Protein AF-A0A7V6CC14-F1 (afdb_monomer_lite)

Secondary structure (DSSP, 8-state):
-TTS-HHHHHHHHHHH-----GGGHHHHHHHHHHHHHTT----PPPP-S-HHHHHHHIIIIIHHHH----

pLDDT: mean 87.54, std 9.81, range [40.75, 95.56]

Structure (mmCIF, N/CA/C/O backbone):
data_AF-A0A7V6CC14-F1
#
_entry.id   AF-A0A7V6CC14-F1
#
loop_
_atom_site.group_PDB
_atom_site.id
_atom_site.type_symbol
_atom_site.label_atom_id
_atom_site.label_alt_id
_atom_site.label_comp_id
_atom_site.label_asym_id
_atom_site.label_entity_id
_atom_site.label_seq_id
_atom_site.pdbx_PDB_ins_code
_atom_site.Cartn_x
_atom_site.Cartn_y
_atom_site.Cartn_z
_atom_site.occupancy
_atom_site.B_iso_or_equiv
_atom_site.auth_seq_id
_atom_site.auth_comp_id
_atom_site.auth_asym_id
_atom_site.auth_atom_id
_atom_site.pdbx_PDB_model_num
ATOM 1 N N . MET A 1 1 ? 19.039 -2.553 -14.639 1.00 58.56 1 MET A N 1
ATOM 2 C CA . MET A 1 1 ? 19.476 -3.879 -14.151 1.00 58.56 1 MET A CA 1
ATOM 3 C C . MET A 1 1 ? 19.845 -4.715 -15.368 1.00 58.56 1 MET A C 1
ATOM 5 O O . MET A 1 1 ? 18.950 -5.148 -16.073 1.00 58.56 1 MET A O 1
ATOM 9 N N . ALA A 1 2 ? 21.131 -4.842 -15.707 1.00 76.31 2 ALA A N 1
ATOM 10 C CA . ALA A 1 2 ? 21.529 -5.578 -16.911 1.00 76.31 2 ALA A CA 1
ATOM 11 C C . ALA A 1 2 ? 21.403 -7.095 -16.679 1.00 76.31 2 ALA A C 1
ATOM 13 O O . ALA A 1 2 ? 21.888 -7.594 -15.667 1.00 76.31 2 ALA A O 1
ATOM 14 N N . GLY A 1 3 ? 20.760 -7.813 -17.606 1.00 89.38 3 GLY A N 1
ATOM 15 C CA . GLY A 1 3 ? 20.686 -9.282 -17.605 1.00 89.38 3 GLY A CA 1
ATOM 16 C C . GLY A 1 3 ? 19.388 -9.906 -17.078 1.00 89.38 3 GLY A C 1
ATOM 17 O O . GLY A 1 3 ? 19.241 -11.121 -17.169 1.00 89.38 3 GLY A O 1
ATOM 18 N N . VAL A 1 4 ? 18.432 -9.116 -16.579 1.00 92.88 4 VAL A N 1
ATOM 19 C CA . VAL A 1 4 ? 17.089 -9.611 -16.223 1.00 92.88 4 VAL A CA 1
ATOM 20 C C . VAL A 1 4 ? 16.116 -9.245 -17.347 1.00 92.88 4 VAL A C 1
ATOM 22 O O . VAL A 1 4 ? 16.059 -8.071 -17.700 1.00 92.88 4 VAL A O 1
ATOM 25 N N . PRO A 1 5 ? 15.364 -10.202 -17.924 1.00 95.56 5 PRO A N 1
ATOM 26 C CA . PRO A 1 5 ? 14.348 -9.889 -18.927 1.00 95.56 5 PRO A CA 1
ATOM 27 C C . PRO A 1 5 ? 13.244 -8.995 -18.357 1.00 95.56 5 PRO A C 1
ATOM 29 O O . PRO A 1 5 ? 12.750 -9.276 -17.264 1.00 95.56 5 PRO A O 1
ATOM 32 N N . ASP A 1 6 ? 12.793 -8.009 -19.132 1.00 94.69 6 ASP A N 1
ATOM 33 C CA . ASP A 1 6 ? 11.775 -7.032 -18.709 1.00 94.69 6 ASP A CA 1
ATOM 34 C C . ASP A 1 6 ? 10.518 -7.705 -18.154 1.00 94.69 6 ASP A C 1
ATOM 36 O O . ASP A 1 6 ? 10.110 -7.405 -17.041 1.00 94.69 6 ASP A O 1
ATOM 40 N N . ARG A 1 7 ? 10.027 -8.763 -18.816 1.00 95.38 7 ARG A N 1
ATOM 41 C CA . ARG A 1 7 ? 8.871 -9.548 -18.340 1.00 95.38 7 ARG A CA 1
ATOM 42 C C . ARG A 1 7 ? 8.984 -10.020 -16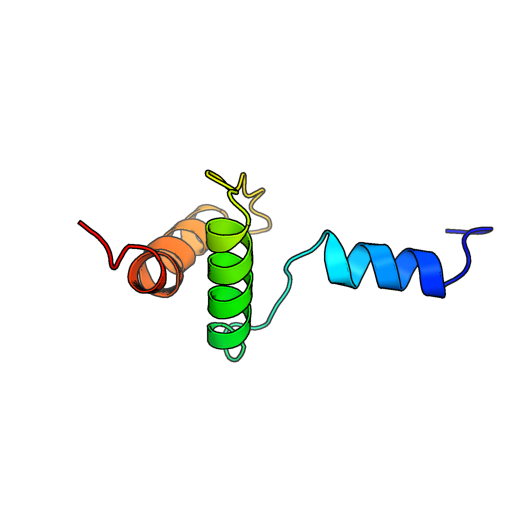.884 1.00 95.38 7 ARG A C 1
ATOM 44 O O . ARG A 1 7 ? 7.972 -10.219 -16.221 1.00 95.38 7 ARG A O 1
ATOM 51 N N . VAL A 1 8 ? 10.200 -10.298 -16.403 1.00 94.50 8 VAL A N 1
ATOM 52 C CA . VAL A 1 8 ? 10.434 -10.750 -15.025 1.00 94.50 8 VAL A CA 1
ATOM 53 C C . VAL A 1 8 ? 10.354 -9.560 -14.078 1.00 94.50 8 VAL A C 1
ATOM 55 O O . VAL A 1 8 ? 9.749 -9.682 -13.018 1.00 94.50 8 VAL A O 1
ATOM 58 N N . LEU A 1 9 ? 10.929 -8.420 -14.466 1.00 92.50 9 LEU A N 1
ATOM 59 C CA . LEU A 1 9 ? 10.817 -7.177 -13.707 1.00 92.50 9 LEU A CA 1
ATOM 60 C C . LEU A 1 9 ? 9.354 -6.736 -13.615 1.00 92.50 9 LEU A C 1
ATOM 62 O O . LEU A 1 9 ? 8.881 -6.504 -12.507 1.00 92.50 9 LEU A O 1
ATOM 66 N N . ASP A 1 10 ? 8.632 -6.741 -14.733 1.00 92.31 10 ASP A N 1
ATOM 67 C CA . ASP A 1 10 ? 7.208 -6.402 -14.795 1.00 92.31 10 ASP A CA 1
ATOM 68 C C . ASP A 1 10 ? 6.394 -7.322 -13.882 1.00 92.31 10 ASP A C 1
ATOM 70 O O . ASP A 1 10 ? 5.657 -6.854 -13.022 1.00 92.31 10 ASP A O 1
ATOM 74 N N . THR A 1 11 ? 6.631 -8.639 -13.948 1.00 92.69 11 THR A N 1
ATOM 75 C CA . THR A 1 11 ? 5.954 -9.605 -13.066 1.00 92.69 11 THR A CA 1
ATOM 76 C C . THR A 1 11 ? 6.183 -9.285 -11.585 1.00 92.69 11 THR A C 1
ATOM 78 O O . THR A 1 11 ? 5.258 -9.397 -10.779 1.00 92.69 11 THR A O 1
ATOM 81 N N . LEU A 1 12 ? 7.402 -8.904 -11.198 1.00 91.19 12 LEU A N 1
ATOM 82 C CA . LEU A 1 12 ? 7.708 -8.550 -9.812 1.00 91.19 12 LEU A CA 1
ATOM 83 C C . LEU A 1 12 ? 7.040 -7.235 -9.403 1.00 91.19 12 LEU A C 1
ATOM 85 O O . LEU A 1 12 ? 6.481 -7.163 -8.310 1.00 91.19 12 LEU A O 1
ATOM 89 N N . VAL A 1 13 ? 7.065 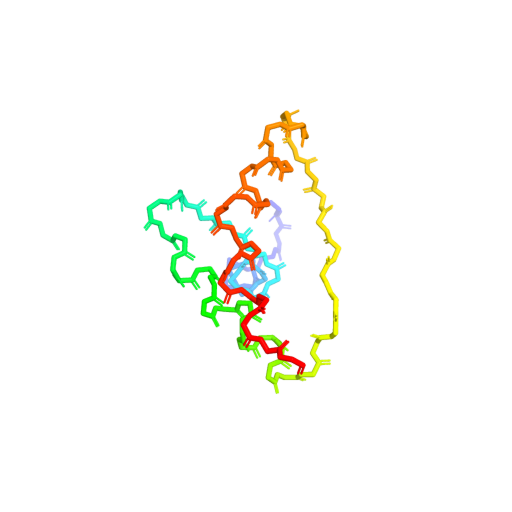-6.218 -10.264 1.00 88.31 13 VAL A N 1
ATOM 90 C CA . VAL A 1 13 ? 6.379 -4.942 -10.019 1.00 88.31 13 VAL A CA 1
ATOM 91 C C . VAL A 1 13 ? 4.883 -5.186 -9.835 1.00 88.31 13 VAL A C 1
ATOM 93 O O . VAL A 1 13 ? 4.329 -4.818 -8.799 1.00 88.31 13 VAL A O 1
ATOM 96 N N . ASP A 1 14 ? 4.267 -5.912 -10.765 1.00 87.06 14 ASP A N 1
ATOM 97 C CA . ASP A 1 14 ? 2.827 -6.156 -10.798 1.00 87.06 14 ASP A CA 1
ATOM 98 C C . ASP A 1 14 ? 2.324 -6.978 -9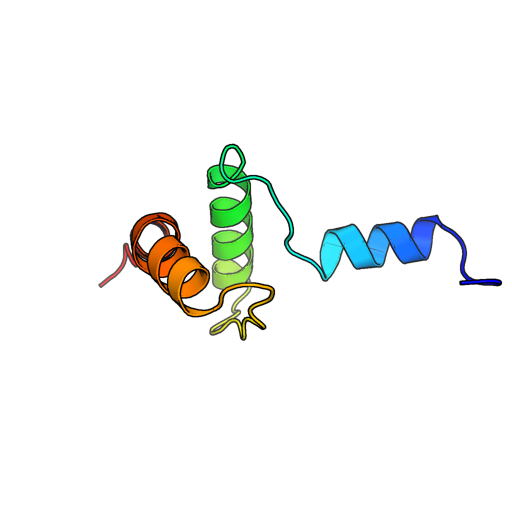.614 1.00 87.06 14 ASP A C 1
ATOM 100 O O . ASP A 1 14 ? 1.158 -6.860 -9.240 1.00 87.06 14 ASP A O 1
ATOM 104 N N . ASN A 1 15 ? 3.162 -7.830 -9.014 1.00 85.88 15 ASN A N 1
ATOM 105 C CA . ASN A 1 15 ? 2.730 -8.782 -7.984 1.00 85.88 15 ASN A CA 1
ATOM 106 C C . ASN A 1 15 ? 3.261 -8.473 -6.580 1.00 85.88 15 ASN A C 1
ATOM 108 O O . ASN A 1 15 ? 2.622 -8.861 -5.602 1.00 85.88 15 ASN A O 1
ATOM 112 N N . VAL A 1 16 ? 4.387 -7.767 -6.461 1.00 84.62 16 VAL A N 1
ATOM 113 C CA . VAL A 1 16 ? 5.107 -7.576 -5.186 1.00 84.62 16 VAL A CA 1
ATOM 114 C C . VAL A 1 16 ? 5.099 -6.114 -4.726 1.00 84.62 16 VAL A C 1
ATOM 116 O O . VAL A 1 16 ? 5.496 -5.820 -3.602 1.00 84.62 16 VAL A O 1
ATOM 119 N N . THR A 1 17 ? 4.617 -5.185 -5.555 1.00 83.19 17 THR A N 1
ATOM 120 C CA . THR A 1 17 ? 4.517 -3.761 -5.209 1.00 83.19 17 THR A CA 1
ATOM 121 C C . THR A 1 17 ? 3.068 -3.284 -5.265 1.00 83.19 17 THR A C 1
ATOM 123 O O . THR A 1 17 ? 2.272 -3.752 -6.074 1.00 83.19 17 THR A O 1
ATOM 126 N N . ILE A 1 18 ? 2.725 -2.333 -4.394 1.00 83.44 18 ILE A N 1
ATOM 127 C CA . ILE A 1 18 ? 1.488 -1.553 -4.472 1.00 83.44 18 ILE A CA 1
ATOM 128 C C . ILE A 1 18 ? 1.909 -0.092 -4.616 1.00 83.44 18 ILE A C 1
ATOM 130 O O . ILE A 1 18 ? 2.532 0.464 -3.713 1.00 83.44 18 ILE A O 1
ATOM 134 N N . CYS A 1 19 ? 1.612 0.509 -5.763 1.00 84.31 19 CYS A N 1
ATOM 135 C CA . CYS A 1 19 ? 1.880 1.912 -6.052 1.00 84.31 19 CYS A CA 1
ATOM 136 C C . CYS A 1 19 ? 0.736 2.437 -6.915 1.00 84.31 19 CYS A C 1
ATOM 138 O O . CYS A 1 19 ? 0.418 1.828 -7.934 1.00 84.31 19 CYS A O 1
ATOM 140 N N . ALA A 1 20 ? 0.102 3.521 -6.488 1.00 81.19 20 ALA A N 1
ATOM 141 C CA . ALA A 1 20 ? -1.050 4.090 -7.169 1.00 81.19 20 ALA A CA 1
ATOM 142 C C . ALA A 1 20 ? -1.172 5.580 -6.840 1.00 81.19 20 ALA A C 1
ATOM 144 O O . ALA A 1 20 ? -0.686 6.033 -5.798 1.00 81.19 20 ALA A O 1
ATOM 145 N N . ALA A 1 21 ? -1.835 6.330 -7.718 1.00 85.12 21 ALA A N 1
ATOM 146 C CA . ALA A 1 21 ? -2.288 7.674 -7.398 1.00 85.12 21 ALA A CA 1
ATOM 147 C C . ALA A 1 21 ? -3.500 7.614 -6.452 1.00 85.12 21 ALA A C 1
ATOM 149 O O . ALA A 1 21 ? -4.166 6.587 -6.326 1.00 85.12 21 ALA A O 1
ATOM 150 N N . LEU A 1 22 ? -3.804 8.726 -5.776 1.00 84.31 22 LEU A N 1
ATOM 151 C CA . LEU A 1 22 ? -4.920 8.778 -4.825 1.00 84.31 22 LEU A CA 1
ATOM 152 C C . LEU A 1 22 ? -6.289 8.572 -5.501 1.00 84.31 22 LEU A C 1
ATOM 154 O O . LEU A 1 22 ? -7.220 8.090 -4.864 1.00 84.31 22 LEU A O 1
ATOM 158 N N . GLU A 1 23 ? -6.411 8.927 -6.778 1.00 89.62 23 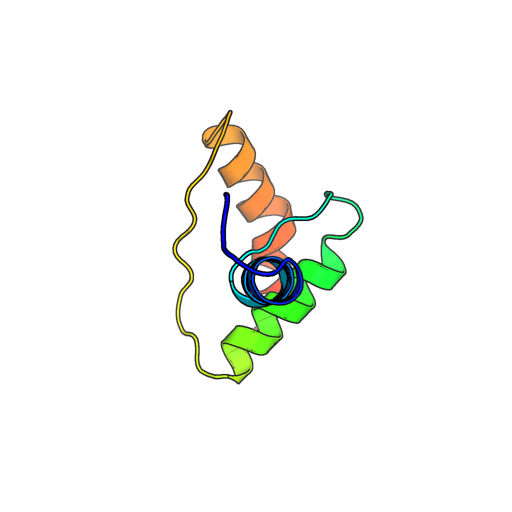GLU A N 1
ATOM 159 C CA . GLU A 1 23 ? -7.607 8.688 -7.596 1.00 89.62 23 GLU A CA 1
ATOM 160 C C . GLU A 1 23 ? -7.876 7.200 -7.871 1.00 89.62 23 GLU A C 1
ATOM 162 O O . GLU A 1 23 ? -9.030 6.815 -8.026 1.00 89.62 23 GLU A O 1
ATOM 167 N N . ASP A 1 24 ? -6.842 6.357 -7.819 1.00 90.44 24 ASP A N 1
ATOM 168 C CA . ASP A 1 24 ? -6.930 4.907 -8.040 1.00 90.44 24 ASP A CA 1
ATOM 169 C C . ASP A 1 24 ? -7.067 4.114 -6.725 1.00 90.44 24 ASP A C 1
ATOM 171 O O . ASP A 1 24 ? -6.857 2.898 -6.677 1.00 90.44 24 ASP A O 1
ATOM 175 N N . LEU A 1 25 ? -7.396 4.796 -5.623 1.00 89.69 25 LEU A N 1
ATOM 176 C CA . LEU A 1 25 ? -7.453 4.210 -4.284 1.00 89.69 25 LEU A CA 1
ATOM 177 C C . LEU A 1 25 ? -8.409 3.011 -4.189 1.00 89.69 25 LEU A C 1
ATOM 179 O O . LEU A 1 25 ? -8.092 2.037 -3.508 1.00 89.69 25 LEU A O 1
ATOM 183 N N . ASP A 1 26 ? -9.539 3.040 -4.894 1.00 90.69 26 ASP A N 1
ATOM 184 C CA . ASP A 1 26 ? -10.502 1.931 -4.882 1.00 90.69 26 ASP A CA 1
ATOM 185 C C . ASP A 1 26 ? -9.876 0.630 -5.415 1.00 90.69 26 ASP A C 1
ATOM 187 O O . ASP A 1 26 ? -10.032 -0.434 -4.811 1.00 90.69 26 ASP A O 1
ATOM 191 N N . ALA A 1 27 ? -9.067 0.713 -6.477 1.00 91.19 27 ALA A N 1
ATOM 192 C CA . ALA A 1 27 ? -8.353 -0.443 -7.020 1.00 91.19 27 ALA A CA 1
ATOM 193 C C . ALA A 1 27 ? -7.308 -0.988 -6.029 1.00 91.19 27 ALA A C 1
ATOM 195 O O . ALA A 1 27 ? -7.100 -2.202 -5.928 1.00 91.19 27 ALA A O 1
ATOM 196 N N . VAL A 1 28 ? -6.668 -0.100 -5.260 1.00 91.75 28 VAL A N 1
ATOM 197 C CA . VAL A 1 28 ? -5.758 -0.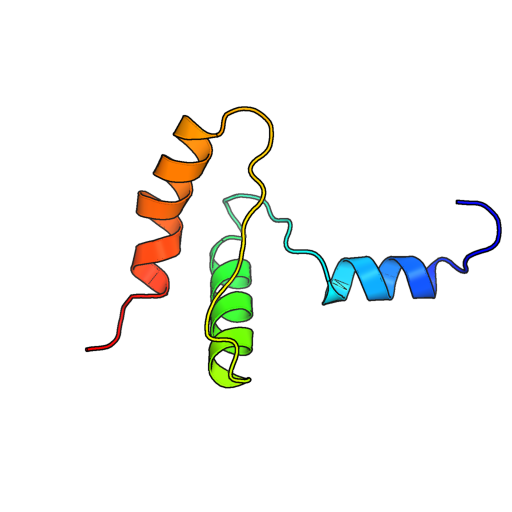499 -4.180 1.00 91.75 28 VAL A CA 1
ATOM 198 C C . VAL A 1 28 ? -6.519 -1.242 -3.085 1.00 91.75 28 VAL A C 1
ATOM 200 O O . VAL A 1 28 ? -6.086 -2.317 -2.675 1.00 91.75 28 VAL A O 1
ATOM 203 N N . VAL A 1 29 ? -7.664 -0.721 -2.637 1.00 92.12 29 VAL A N 1
ATOM 204 C CA . VAL A 1 29 ? -8.510 -1.367 -1.620 1.00 92.12 29 VAL A CA 1
ATOM 205 C C . VAL A 1 29 ? -8.940 -2.763 -2.068 1.00 92.12 29 VAL A C 1
ATOM 207 O O . VAL A 1 29 ? -8.821 -3.714 -1.291 1.00 92.12 29 VAL A O 1
ATOM 210 N N . ASP A 1 30 ? -9.384 -2.922 -3.314 1.00 92.81 30 ASP A N 1
ATOM 211 C CA . ASP A 1 30 ? -9.793 -4.225 -3.850 1.00 92.81 30 ASP A CA 1
ATOM 212 C C . ASP A 1 30 ? -8.653 -5.245 -3.825 1.00 92.81 30 ASP A C 1
ATOM 214 O O . ASP A 1 30 ? -8.852 -6.416 -3.474 1.00 92.81 30 ASP A O 1
ATOM 218 N N . ARG A 1 31 ? -7.432 -4.796 -4.122 1.00 91.31 31 ARG A N 1
ATOM 219 C CA . ARG A 1 31 ? -6.235 -5.630 -4.024 1.00 91.31 31 ARG A CA 1
ATOM 220 C C . ARG A 1 31 ? -5.902 -6.005 -2.579 1.00 91.31 31 ARG A C 1
ATOM 222 O O . ARG A 1 31 ? -5.590 -7.165 -2.318 1.00 91.31 31 ARG A O 1
ATOM 229 N N . LEU A 1 32 ? -6.014 -5.070 -1.636 1.00 91.75 32 LEU A N 1
ATOM 230 C CA . LEU A 1 32 ? -5.806 -5.343 -0.208 1.00 91.75 32 LEU A CA 1
ATOM 231 C C . LEU A 1 32 ? -6.823 -6.370 0.323 1.00 91.75 32 LEU A C 1
ATOM 233 O O . LEU A 1 32 ? -6.432 -7.334 0.978 1.00 91.75 32 LEU A O 1
ATOM 237 N N . ARG A 1 33 ? -8.102 -6.249 -0.055 1.00 91.81 33 ARG A N 1
ATOM 238 C CA . ARG A 1 33 ? -9.151 -7.238 0.264 1.00 91.81 33 ARG A CA 1
ATOM 239 C C . ARG A 1 33 ? -8.908 -8.595 -0.391 1.00 91.81 33 ARG A C 1
ATOM 241 O O . ARG A 1 33 ? -9.280 -9.634 0.150 1.00 91.81 33 ARG A O 1
ATOM 248 N N . ALA A 1 34 ? -8.319 -8.629 -1.586 1.00 92.19 34 ALA A N 1
ATOM 249 C CA . ALA A 1 34 ? -7.922 -9.889 -2.209 1.00 92.19 34 ALA A CA 1
ATOM 250 C C . ALA A 1 34 ? -6.829 -10.602 -1.395 1.00 92.19 34 ALA A C 1
ATOM 252 O O . ALA A 1 34 ? -6.901 -11.820 -1.238 1.00 92.19 34 ALA A O 1
ATOM 253 N N . TYR A 1 35 ? -5.870 -9.861 -0.830 1.00 91.19 35 TYR A N 1
ATOM 254 C CA . TYR A 1 35 ? -4.859 -10.435 0.061 1.00 91.19 35 TYR A CA 1
ATOM 255 C C . TYR A 1 35 ? -5.445 -10.948 1.374 1.00 91.19 35 TYR A C 1
ATOM 257 O O . TYR A 1 35 ? -5.111 -12.057 1.787 1.00 91.19 35 TYR A O 1
ATOM 265 N N . GLU A 1 36 ? -6.352 -10.195 1.992 1.00 91.75 36 GLU A N 1
ATOM 266 C CA . GLU A 1 36 ? -7.081 -10.642 3.183 1.00 91.75 36 GLU A CA 1
ATOM 267 C C . GLU A 1 36 ? -7.823 -11.963 2.918 1.00 91.75 36 GLU A C 1
ATOM 269 O O . GLU A 1 36 ? -7.636 -12.940 3.642 1.00 91.75 36 GLU A O 1
ATOM 274 N N . ARG A 1 37 ? -8.579 -12.048 1.812 1.00 93.19 37 ARG A N 1
ATOM 275 C CA . ARG A 1 37 ? -9.271 -13.285 1.395 1.00 93.19 37 ARG A CA 1
ATOM 276 C C . ARG A 1 37 ? -8.322 -14.449 1.107 1.00 93.19 37 ARG A C 1
ATOM 278 O O . ARG A 1 37 ? -8.723 -15.601 1.246 1.00 93.19 37 ARG A O 1
ATOM 285 N N . ALA A 1 38 ? -7.084 -14.167 0.705 1.00 93.62 38 ALA A N 1
ATOM 286 C CA . ALA A 1 38 ? -6.039 -15.172 0.523 1.00 93.62 38 ALA A CA 1
ATOM 287 C C . ALA A 1 38 ? -5.369 -15.601 1.847 1.00 93.62 38 ALA A C 1
ATOM 289 O O . ALA A 1 38 ? -4.499 -16.471 1.831 1.00 93.62 38 ALA A O 1
ATOM 290 N N . GLY A 1 39 ? -5.771 -15.021 2.984 1.00 93.44 39 GLY A N 1
ATOM 291 C CA . GLY A 1 39 ? -5.274 -15.352 4.320 1.00 93.44 39 GLY A CA 1
ATOM 292 C C . GLY A 1 39 ? -4.137 -14.457 4.819 1.00 93.44 39 GLY A C 1
ATOM 293 O O . GLY A 1 39 ? -3.502 -14.791 5.820 1.00 93.44 39 GLY A O 1
ATOM 294 N N . LEU A 1 40 ? -3.847 -13.333 4.152 1.00 91.50 40 LEU A N 1
ATOM 295 C CA . LEU A 1 40 ? -2.852 -12.380 4.642 1.00 91.50 40 LEU A CA 1
ATOM 296 C C . LEU A 1 40 ? -3.418 -11.592 5.832 1.00 91.50 40 LEU A C 1
ATOM 298 O O . LEU A 1 40 ? -4.308 -10.768 5.663 1.00 91.50 40 LEU A O 1
ATOM 302 N N . GLY A 1 41 ? -2.872 -11.818 7.029 1.00 88.56 41 GLY A N 1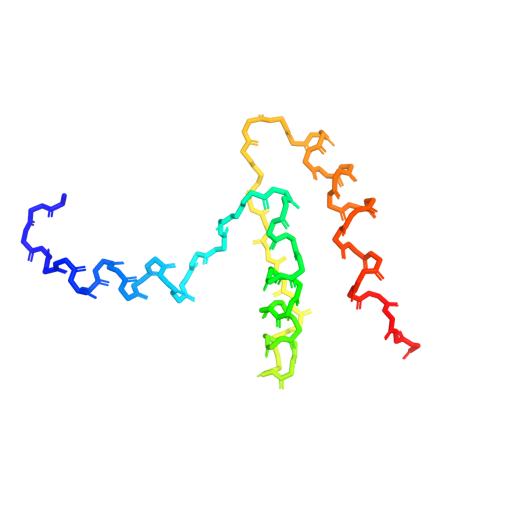
ATOM 303 C CA . GLY A 1 41 ? -3.355 -11.164 8.253 1.00 88.56 41 GLY A CA 1
ATOM 304 C C . GLY A 1 41 ? -2.782 -9.769 8.528 1.00 88.56 41 GLY A C 1
ATOM 305 O O . GLY A 1 41 ? -3.341 -9.036 9.337 1.00 88.56 41 GLY A O 1
ATOM 306 N N . ALA A 1 42 ? -1.659 -9.393 7.905 1.00 89.50 42 ALA A N 1
ATOM 307 C CA . ALA A 1 42 ? -1.037 -8.086 8.116 1.00 89.50 42 ALA A CA 1
ATOM 308 C C . ALA A 1 42 ? -0.155 -7.657 6.937 1.00 89.50 42 ALA A C 1
ATOM 310 O O . ALA A 1 42 ? 0.438 -8.489 6.249 1.00 89.50 42 ALA A O 1
ATOM 311 N N . ILE A 1 43 ? -0.017 -6.340 6.761 1.00 86.00 43 ILE A N 1
ATOM 312 C CA . ILE A 1 43 ? 0.875 -5.715 5.780 1.00 86.00 43 ILE A CA 1
ATOM 313 C C . ILE A 1 43 ? 1.794 -4.737 6.510 1.00 86.00 43 ILE A C 1
ATOM 315 O O . ILE A 1 43 ? 1.332 -3.829 7.199 1.00 86.00 43 ILE A O 1
ATOM 319 N N . ALA A 1 44 ? 3.104 -4.910 6.341 1.00 86.62 44 ALA A N 1
ATOM 320 C CA . ALA A 1 44 ? 4.096 -3.961 6.827 1.00 86.62 44 ALA A CA 1
ATOM 321 C C . ALA A 1 44 ? 4.360 -2.898 5.754 1.00 86.62 44 ALA A C 1
ATOM 323 O O . ALA A 1 44 ? 4.793 -3.220 4.648 1.00 86.62 44 ALA A O 1
ATOM 324 N N . LEU A 1 45 ? 4.119 -1.629 6.087 1.00 85.38 45 LEU A N 1
ATOM 325 C CA . LEU A 1 45 ? 4.338 -0.505 5.179 1.00 85.38 45 LEU A CA 1
ATOM 326 C C . LEU A 1 45 ? 5.646 0.207 5.517 1.00 85.38 45 LEU A C 1
ATOM 328 O O . LEU A 1 45 ? 5.876 0.609 6.658 1.00 85.38 45 LEU A O 1
ATOM 332 N N . ARG A 1 46 ? 6.485 0.418 4.502 1.00 85.50 46 ARG A N 1
ATOM 333 C CA . ARG A 1 46 ? 7.572 1.393 4.574 1.00 85.50 46 ARG A CA 1
ATOM 334 C C . ARG A 1 46 ? 7.070 2.708 4.000 1.00 85.50 46 ARG A C 1
ATOM 336 O O . ARG A 1 46 ? 6.705 2.771 2.832 1.00 85.50 46 ARG A O 1
ATOM 343 N N . LEU A 1 47 ? 7.079 3.745 4.825 1.00 86.00 47 LEU A N 1
ATOM 344 C CA . LEU A 1 47 ? 6.693 5.088 4.411 1.00 86.00 47 LEU A CA 1
ATOM 345 C C . LEU A 1 47 ? 7.902 5.819 3.824 1.00 86.00 47 LEU A C 1
ATOM 347 O O . LEU A 1 47 ? 9.028 5.679 4.313 1.00 86.00 47 LEU A O 1
ATOM 351 N N . TYR A 1 48 ? 7.657 6.585 2.768 1.00 81.50 48 TYR A N 1
ATOM 352 C CA . TYR A 1 48 ? 8.651 7.390 2.064 1.00 81.50 48 TYR A CA 1
ATOM 353 C C . TYR A 1 48 ? 8.239 8.867 2.119 1.00 81.50 48 TYR A C 1
ATOM 355 O O . TYR A 1 48 ? 7.076 9.173 2.364 1.00 81.50 48 TYR A O 1
ATOM 363 N N . ALA A 1 49 ? 9.185 9.775 1.869 1.00 88.62 49 ALA A N 1
ATOM 364 C CA . ALA A 1 49 ? 8.980 11.226 1.934 1.00 88.62 49 ALA A CA 1
ATOM 365 C C . ALA A 1 49 ? 8.519 11.717 3.321 1.00 88.62 49 ALA A C 1
ATOM 367 O O . ALA A 1 49 ? 9.362 11.776 4.214 1.00 88.62 49 ALA A O 1
ATOM 368 N N . ASP A 1 50 ? 7.237 12.057 3.498 1.00 92.56 50 ASP A N 1
ATOM 369 C CA . ASP A 1 50 ? 6.655 12.518 4.765 1.00 92.56 50 ASP A CA 1
ATOM 370 C C . ASP A 1 50 ? 5.830 11.395 5.425 1.00 92.56 50 ASP A C 1
ATOM 372 O O . ASP A 1 50 ? 4.698 11.109 5.007 1.00 92.56 50 ASP A O 1
ATOM 376 N N . PRO A 1 51 ? 6.370 10.724 6.461 1.00 91.62 51 PRO A N 1
ATOM 377 C CA . PRO A 1 51 ? 5.664 9.644 7.133 1.00 91.62 51 PRO A CA 1
ATOM 378 C C . PRO A 1 51 ? 4.410 10.110 7.874 1.00 91.62 51 PRO A C 1
ATOM 380 O O . PRO A 1 51 ? 3.455 9.343 7.956 1.00 91.62 51 PRO A O 1
ATOM 383 N N . ALA A 1 52 ? 4.391 11.328 8.425 1.00 94.81 52 ALA A N 1
ATOM 384 C CA . ALA A 1 52 ? 3.274 11.793 9.242 1.00 94.81 52 ALA A CA 1
ATOM 385 C C . ALA A 1 52 ? 2.029 12.011 8.379 1.00 94.81 52 ALA A C 1
ATOM 387 O O . ALA A 1 52 ? 0.948 11.520 8.713 1.00 94.81 52 ALA A O 1
ATOM 388 N N . ASP A 1 53 ? 2.197 12.672 7.237 1.00 93.75 53 ASP A N 1
ATOM 389 C CA . ASP A 1 53 ? 1.104 12.888 6.292 1.00 93.75 53 ASP A CA 1
ATOM 390 C C . ASP A 1 53 ? 0.672 11.584 5.617 1.00 93.75 53 ASP A C 1
ATOM 392 O O . ASP A 1 53 ? -0.524 11.346 5.445 1.00 93.75 53 ASP A O 1
ATOM 396 N N . SER A 1 54 ? 1.616 10.677 5.343 1.00 90.69 54 SER A N 1
ATOM 397 C CA . SER A 1 54 ? 1.291 9.338 4.836 1.00 90.69 54 SER A CA 1
ATOM 398 C C . SER A 1 54 ? 0.435 8.541 5.827 1.00 90.69 54 SER A C 1
ATOM 400 O O . SER A 1 54 ? -0.543 7.914 5.428 1.00 90.69 54 SER A O 1
ATOM 402 N N . ILE A 1 55 ? 0.760 8.583 7.126 1.00 93.31 55 ILE A N 1
ATOM 403 C CA . ILE A 1 55 ? -0.025 7.911 8.175 1.00 93.31 55 ILE A CA 1
ATOM 404 C C . ILE A 1 55 ? -1.432 8.503 8.260 1.00 93.31 55 ILE A C 1
ATOM 406 O O . ILE A 1 55 ? -2.397 7.742 8.338 1.00 93.31 55 ILE A O 1
ATOM 410 N N . ARG A 1 56 ? -1.564 9.836 8.218 1.00 95.19 56 ARG A N 1
ATOM 411 C CA . ARG A 1 56 ? -2.878 10.500 8.209 1.00 95.19 56 ARG A CA 1
ATOM 412 C C . ARG A 1 56 ? -3.707 10.069 7.006 1.00 95.19 56 ARG A C 1
ATOM 414 O O . ARG A 1 56 ? -4.830 9.615 7.190 1.00 95.19 56 ARG A O 1
ATOM 421 N N . LEU A 1 57 ? -3.130 10.110 5.804 1.00 91.69 57 LEU A N 1
ATOM 422 C CA . LEU A 1 57 ? -3.800 9.675 4.580 1.00 91.69 57 LEU A CA 1
ATOM 423 C C . LEU A 1 57 ? -4.269 8.220 4.679 1.00 91.69 57 LEU A C 1
ATOM 425 O O . LEU A 1 57 ? -5.410 7.922 4.338 1.00 91.69 57 LEU A O 1
ATOM 429 N N . ILE A 1 58 ? -3.426 7.316 5.185 1.00 91.06 58 ILE A N 1
ATOM 430 C CA . ILE A 1 58 ? -3.798 5.909 5.391 1.00 91.06 58 ILE A CA 1
ATOM 431 C C . ILE A 1 58 ? -4.976 5.800 6.369 1.00 91.06 58 ILE A C 1
ATOM 433 O O . ILE A 1 58 ? -5.955 5.118 6.066 1.00 91.06 58 ILE A O 1
ATOM 437 N N . GLY A 1 59 ? -4.910 6.480 7.515 1.00 92.38 59 GLY A N 1
ATOM 438 C CA . GLY A 1 59 ? -5.970 6.451 8.525 1.00 92.38 59 GLY A CA 1
ATOM 439 C C . GLY A 1 59 ? -7.296 7.039 8.039 1.00 92.38 59 GLY A C 1
ATOM 440 O O . GLY A 1 59 ? -8.355 6.504 8.348 1.00 92.38 59 GLY A O 1
ATOM 441 N N . GLU A 1 60 ? -7.247 8.109 7.250 1.00 94.44 60 GLU A N 1
ATOM 442 C CA . GLU A 1 60 ? -8.433 8.824 6.772 1.00 94.44 60 GLU A CA 1
ATOM 443 C C . GLU A 1 60 ? -9.045 8.204 5.514 1.00 94.44 60 GLU A C 1
ATOM 445 O O . GLU A 1 60 ? -10.253 8.308 5.304 1.00 94.44 60 GLU A O 1
ATOM 450 N N . ARG A 1 61 ? -8.226 7.592 4.649 1.00 92.00 61 ARG A N 1
ATOM 451 C CA . ARG A 1 61 ? -8.641 7.178 3.300 1.00 92.00 61 ARG A CA 1
ATOM 452 C C . ARG A 1 61 ? -8.529 5.684 3.042 1.00 92.00 61 ARG A C 1
ATOM 454 O O . ARG A 1 61 ? -9.260 5.197 2.200 1.00 92.00 61 ARG A O 1
ATOM 461 N N . VAL A 1 62 ? -7.655 4.945 3.723 1.00 90.62 62 VAL A N 1
ATOM 462 C CA . VAL A 1 62 ? -7.456 3.505 3.457 1.00 90.62 62 VAL A CA 1
ATOM 463 C C . VAL A 1 62 ? -8.163 2.652 4.508 1.00 90.62 62 VAL A C 1
ATOM 465 O O . VAL A 1 62 ? -8.992 1.810 4.167 1.00 90.62 62 VAL A O 1
ATOM 468 N N . VAL A 1 63 ? -7.873 2.891 5.791 1.00 91.38 63 VAL A N 1
ATOM 469 C CA . VAL A 1 63 ? -8.408 2.112 6.924 1.00 91.38 63 VAL A CA 1
ATOM 470 C C . VAL A 1 63 ? -9.942 1.994 6.908 1.00 91.38 63 VAL A C 1
ATOM 472 O O . VAL A 1 63 ? -10.429 0.873 7.067 1.00 91.38 63 VAL A O 1
ATOM 475 N N . PRO A 1 64 ? -10.729 3.056 6.624 1.00 91.81 64 PRO A N 1
ATOM 476 C CA . PRO A 1 64 ? -12.192 2.961 6.612 1.00 91.81 64 PRO A CA 1
ATOM 477 C C . PRO A 1 64 ? -12.757 1.934 5.622 1.00 91.81 64 PRO A C 1
ATOM 479 O O . PRO A 1 64 ? -13.870 1.452 5.807 1.00 91.81 64 PRO A O 1
ATOM 482 N N . HIS A 1 65 ? -12.000 1.572 4.582 1.00 89.69 65 HIS A N 1
ATOM 483 C CA . HIS A 1 65 ? -12.425 0.592 3.583 1.00 89.69 65 HIS A CA 1
ATOM 484 C C . HIS A 1 65 ? -12.074 -0.857 3.961 1.00 89.69 65 HIS A C 1
ATOM 486 O O . HIS A 1 65 ? -12.599 -1.789 3.344 1.00 89.69 65 HIS A O 1
ATOM 492 N N . LEU A 1 66 ? -11.190 -1.052 4.944 1.00 85.88 66 LEU A N 1
ATOM 493 C CA . LEU A 1 66 ? -10.706 -2.364 5.389 1.00 85.88 66 LEU A CA 1
ATOM 494 C C . LEU A 1 66 ? -11.299 -2.777 6.742 1.00 85.88 66 LEU A C 1
ATOM 496 O O . LEU A 1 66 ? -11.428 -3.960 7.011 1.00 85.88 66 LEU A O 1
ATOM 500 N N . SER A 1 67 ? -11.700 -1.822 7.582 1.00 72.12 67 SER A N 1
ATOM 501 C CA . SER A 1 67 ? -12.221 -2.080 8.934 1.00 72.12 67 SER A CA 1
ATOM 502 C C . SER A 1 67 ? -13.733 -2.342 9.001 1.00 72.12 67 SER A C 1
ATOM 504 O O . SER A 1 67 ? -14.334 -2.204 10.063 1.00 72.12 67 SER A O 1
ATOM 506 N N . ALA A 1 68 ? -14.372 -2.703 7.885 1.00 59.06 68 ALA A N 1
ATOM 507 C CA . ALA A 1 68 ? -15.784 -3.081 7.862 1.00 59.06 68 ALA A CA 1
ATOM 508 C C . ALA A 1 68 ? -15.942 -4.581 8.176 1.00 59.06 68 ALA A C 1
ATOM 510 O O . ALA A 1 68 ? -16.174 -5.391 7.280 1.00 59.06 68 ALA A O 1
ATOM 511 N N . GLY A 1 69 ? -15.798 -4.931 9.454 1.00 51.72 69 GLY A N 1
ATOM 512 C CA . GLY A 1 69 ? -16.052 -6.262 10.005 1.00 51.72 69 GLY A CA 1
ATOM 513 C C . GLY A 1 69 ? -15.836 -6.262 11.520 1.00 51.72 69 GLY A C 1
ATOM 514 O O . GLY A 1 69 ? -14.744 -5.912 11.964 1.00 51.72 69 GLY A O 1
ATOM 515 N N . ASP A 1 70 ? -16.893 -6.588 12.272 1.00 40.75 70 ASP A N 1
ATOM 516 C CA . ASP A 1 70 ? -16.849 -6.957 13.698 1.00 40.75 70 ASP A CA 1
ATOM 517 C C . ASP A 1 70 ? -15.958 -8.188 13.948 1.00 40.75 70 ASP A C 1
ATOM 519 O O . ASP A 1 70 ? -15.989 -9.122 13.108 1.00 40.75 70 ASP A O 1
#

Sequence (70 aa):
MAGVPDRVLDTLVDNVTICAALEDLDAVVDRLRAYERAGLGAIALRLYADPADSIRLIGERVVPHLSAGD

Foldseek 3Di:
DPPDDVVVVVVCCVPVDDDDDLVCLVVVLVVVVVCVVVVDPDDDDDDPDDVVVVVVCCVVPPCVSVPPDD

Radius of gyration: 14.53 Å; chains: 1; bounding box: 38×28×33 Å

=== Feature glossary ===
Feature key, reading from the visual/contextual features back to the raw sequence:

Rendered structure images. Six rendered views show the 3D structure from the faces of a cube — i.e. along ±x, ±y, ±z. Rendering representation is drawn randomly per protein from cartoon (secondary-structure ribbons), sticks (backbone bonds), or molecular surface; coloring is either N→C rainbow (blue at the N-terminus through red at the C-terminus) or one color per chain.

Contact-map, Ramachandran, and PAE plots. The contact map is a binary N×N matrix image: pixel (i, j) is dark where Cα_i and Cα_j are within 8 Å and |i−j|>4. Because the |i−j|>4 filter removes local helical contacts, off-diagonal stripes parallel to the main diagonal indicate parallel β-sheets; stripes perpendicular to it indicate antiparallel β-sheets. The Ramachandran plot scatters every residue's (φ, ψ) pair against the sterically allowed regions. The PAE heatmap renders the predicted-aligned-error matrix.

InterPro / GO / CATH / organism. Database cross-references. InterPro integrates a dozen domain/family signature databases into unified entries with residue-range hits. GO terms attach function/process/location labels with evidence codes. CATH codes position the fold in a four-level structural taxonomy. Organism is the NCBI-taxonomy species name.

Nearest PDB structures. The Foldseek neighbor list gives the closest experimentally determined structures in the PDB, ranked by structural alignment. TM-score near 1 means near-identical fold; near 0.3 means only rough topology match. This is how one finds what a novel AlphaFold prediction most resembles in the solved-structure universe.

Predicted aligned error. PAE(i, j) answers: if I align the predicted and true structures on residue i, how far off (in Å) do I expect residue j to be? A block-diagonal PAE matrix with low values on the blocks and high values off-diagonal is the signature of a multi-domain protein with confidently predicted domains but uncertain inter-domain orientation.

Solvent-accessible surface area. Accessible surface area quantifies burial. A residue with SASA near zero is packed into the hydrophobic core; one with SASA >100 Å² sits on the surface. Computed here via the Shrake–Rupley numerical algorithm with a 1.4 Å probe.

B-factor. B-factor (Debye–Waller factor) reflects atomic displacement in the crystal lattice. It is an experimental observable (units Å²), not a prediction; low values mean the atom is pinned down, high values mean it moves or is heterogeneous across the crystal.

pLDDT. For AlphaFold models, the B-factor field carries pLDDT — the model's own estimate of local accuracy on a 0–100 scale. Regions with pLDDT<50 should be treated as essentially unmodeled; they often correspond to intrinsically disordered segments.

Backbone torsions (φ/ψ). φ (phi) and ψ (psi) are the two rotatable backbone dihedrals per residue: φ is the C(i-1)–N–Cα–C torsion, ψ is the N–Cα–C–N(i+1) torsion, both in degrees on (−180°, 180°]. α-helical residues cluster near (−60°, −45°); β-strand residues near (−120°, +130°). A Ramachandran plot is simply a scatter of (φ, ψ) for every residue.

Radius of gyration, Cα contacts, bounding box. Radius of gyration (Rg) is the root-mean-square distance of Cα atoms from their centroid — a single number for overall size and compactness. A globular domain of N residues has Rg ≈ 2.2·N^0.38 Å; an extended or disordered chain has a much larger Rg. The Cα contact count is the number of residue pairs whose Cα atoms are within 8 Å and are more than four positions apart in sequence — a standard proxy for tertiary packing density. The bounding box is the smallest axis-aligned box enclosing all Cα atoms.

Secondary structure (3-state, P-SEA). Three-state secondary structure (P-SEA) collapses the eight DSSP classes into helix (a), strand (b), and coil (c). P-SEA assigns these from Cα geometry alone — distances and angles — without requiring backbone oxygens, so it works on any Cα trace.

Secondary structure (8-state, DSSP). DSSP 8-state secondary structure assigns each residue one of H (α-helix), G (3₁₀-helix), I (π-helix), E (extended β-strand), B (isolated β-bridge), T (hydrogen-bonded turn), S (bend), or '-' (coil). The assignment is computed from backbone hydrogen-bond geometry via the Kabsch–Sander algorithm.

Foldseek 3Di. A 3Di character summarizes, for each residue, the relative orientation of the Cα frame of its nearest spatial neighbor. Because it encodes fold topology rather than chemistry, 3Di alignments detect remote structural similarity that sequence alignment misses.

mmCIF coordinates. The mmCIF block holds the 3D Cartesian coordinates of each backbone atom (N, Cα, C, O) in ångströms. mmCIF is the PDB's canonical archive format — a tagged-loop text representation of the atomic model.

Sequence. Sequence gives the chain of amino acids in standard one-letter code (A=alanine, C=cysteine, …, Y=tyrosine), read N→C. It is the only feature that is directly encoded by the gene; all structural features are derived from the folded form of this sequence.